Protein AF-A0A945U130-F1 (afdb_monomer_lite)

Secondary structure (DSSP, 8-state):
--SS-S-GGG--TTTTTT--EEEEEEEESSTT--EEEEEEEESS--

Sequence (46 aa):
QLRKEAPEDRQILSVDKGKTLGLTHNLGGRPGECVSFAAIVGSELG

Radius of gyration: 14.22 Å; chains: 1; bounding box: 32×16×36 Å

pLDDT: mean 94.3, std 3.06, range [79.62, 97.62]

Foldseek 3Di:
DQPPPDDPVPDDCVVVVVPFKDKDWDWDDDVPDIDIDIDIDGSDDD

Structure (mmCIF, N/CA/C/O backbone):
data_AF-A0A945U130-F1
#
_entry.id   AF-A0A945U130-F1
#
loop_
_atom_site.group_PDB
_atom_site.id
_atom_site.type_symbol
_atom_site.label_atom_id
_atom_site.label_alt_id
_atom_site.label_comp_id
_atom_site.lab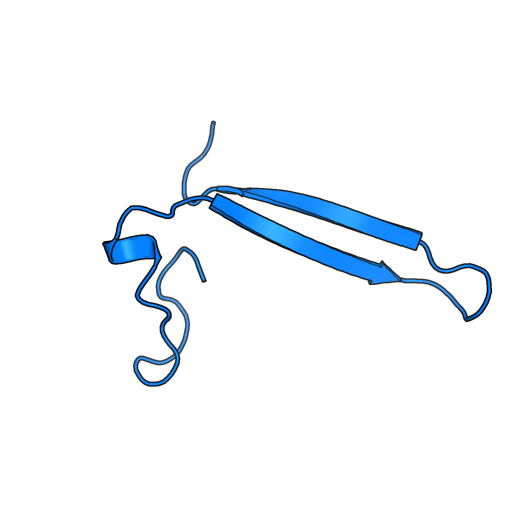el_asym_id
_atom_site.label_entity_id
_atom_site.label_seq_id
_atom_site.pdbx_PDB_ins_code
_atom_site.Cartn_x
_atom_site.Cartn_y
_atom_site.Cartn_z
_atom_site.occupancy
_atom_site.B_iso_or_equiv
_atom_site.auth_seq_id
_atom_site.auth_comp_id
_atom_site.auth_asym_id
_atom_site.auth_atom_id
_atom_site.pdbx_PDB_model_num
ATOM 1 N N . GLN A 1 1 ? -7.475 -0.051 2.218 1.00 87.12 1 GLN A N 1
ATOM 2 C CA . GLN A 1 1 ? -8.037 1.289 2.485 1.00 87.12 1 GLN A CA 1
ATOM 3 C C . GLN A 1 1 ? -7.757 1.616 3.938 1.00 87.12 1 GLN A C 1
ATOM 5 O O . GLN A 1 1 ? -8.043 0.765 4.768 1.00 87.12 1 GLN A O 1
ATOM 10 N N . LEU A 1 2 ? -7.162 2.773 4.236 1.00 94.62 2 LEU A N 1
ATOM 11 C CA . LEU A 1 2 ? -6.717 3.092 5.603 1.00 94.62 2 LEU A CA 1
ATOM 12 C C . LEU A 1 2 ? -7.598 4.130 6.319 1.00 94.62 2 LEU A C 1
ATOM 14 O O . LEU A 1 2 ? -7.532 4.232 7.535 1.00 94.62 2 LEU A O 1
ATOM 18 N N . ARG A 1 3 ? -8.436 4.872 5.578 1.00 92.69 3 ARG A N 1
ATOM 19 C CA . ARG A 1 3 ? -9.186 6.043 6.080 1.00 92.69 3 ARG A CA 1
ATOM 20 C C . ARG A 1 3 ? -10.714 5.929 5.980 1.00 92.69 3 ARG A C 1
ATOM 22 O O . ARG A 1 3 ? -11.404 6.913 6.184 1.00 92.69 3 ARG A O 1
ATOM 29 N N . LYS A 1 4 ? -11.250 4.748 5.642 1.00 92.56 4 LYS A N 1
ATOM 30 C CA . LYS A 1 4 ? -12.703 4.513 5.449 1.00 92.56 4 LYS A CA 1
ATOM 31 C C . LYS A 1 4 ? -13.374 5.421 4.396 1.00 92.56 4 LYS A C 1
ATOM 33 O O . LYS A 1 4 ? -14.571 5.657 4.440 1.00 92.56 4 LYS A O 1
ATOM 38 N N . GLU A 1 5 ? -12.609 5.884 3.410 1.00 94.50 5 GLU A N 1
ATOM 39 C CA . GLU A 1 5 ? -13.107 6.792 2.361 1.00 94.50 5 GLU A CA 1
ATOM 40 C C . GLU A 1 5 ? -13.803 6.083 1.191 1.00 94.50 5 GLU A C 1
ATOM 42 O O . GLU A 1 5 ? -14.416 6.734 0.349 1.00 94.50 5 GLU A O 1
ATOM 47 N N . ALA A 1 6 ? -13.711 4.754 1.093 1.00 95.06 6 ALA A N 1
ATOM 48 C CA . ALA A 1 6 ? -14.495 4.048 0.090 1.00 95.06 6 ALA A CA 1
ATOM 49 C C . ALA A 1 6 ? -15.950 3.869 0.549 1.00 95.06 6 ALA A C 1
ATOM 51 O O . ALA A 1 6 ? -16.202 3.842 1.758 1.00 95.06 6 ALA A O 1
ATOM 52 N N . PRO A 1 7 ? -16.877 3.667 -0.409 1.00 97.00 7 PRO A N 1
ATOM 53 C CA . PRO A 1 7 ? -18.261 3.300 -0.126 1.00 97.00 7 PRO A CA 1
ATOM 54 C C . PRO A 1 7 ? -18.374 2.139 0.865 1.00 97.00 7 PRO A C 1
ATOM 56 O O . PRO A 1 7 ? -17.528 1.239 0.853 1.00 97.00 7 PRO A O 1
ATOM 59 N N . GLU A 1 8 ? -19.411 2.168 1.706 1.00 94.38 8 GLU A N 1
ATOM 60 C CA . GLU A 1 8 ? -19.614 1.212 2.807 1.00 94.38 8 GLU A CA 1
ATOM 61 C C . GLU A 1 8 ? -19.575 -0.247 2.338 1.00 94.38 8 GLU A C 1
ATOM 63 O O . GLU A 1 8 ? -18.913 -1.081 2.953 1.00 94.38 8 GLU A O 1
ATOM 68 N N . ASP A 1 9 ? -20.193 -0.538 1.194 1.00 96.19 9 ASP A N 1
ATOM 69 C CA . ASP A 1 9 ? -20.243 -1.862 0.569 1.00 96.19 9 ASP A CA 1
ATOM 70 C C . ASP A 1 9 ? -18.875 -2.365 0.067 1.00 96.19 9 ASP A C 1
ATOM 72 O O . ASP A 1 9 ? -18.719 -3.543 -0.253 1.00 96.19 9 ASP A O 1
ATOM 76 N N . ARG A 1 10 ? -17.861 -1.491 0.018 1.00 95.38 10 ARG A N 1
ATOM 77 C CA . ARG A 1 10 ? -16.492 -1.799 -0.431 1.00 95.38 10 ARG A CA 1
ATOM 78 C C . ARG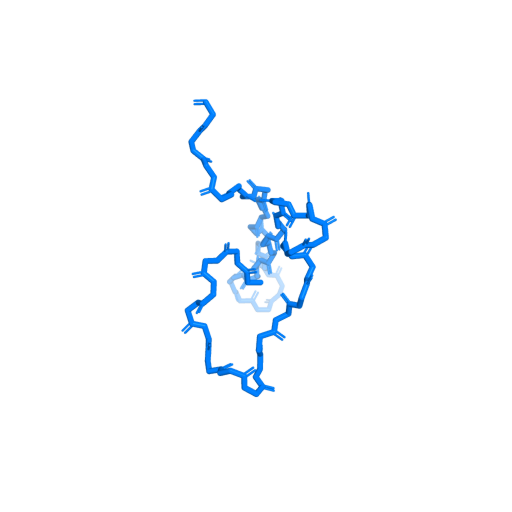 A 1 10 ? -15.422 -1.509 0.618 1.00 95.38 10 ARG A C 1
ATOM 80 O O . ARG A 1 10 ? -14.229 -1.512 0.286 1.00 95.38 10 ARG A O 1
ATOM 87 N N . GLN A 1 11 ? -15.805 -1.226 1.860 1.00 94.38 11 GLN A N 1
ATOM 88 C CA . GLN A 1 11 ? -14.836 -1.038 2.934 1.00 94.38 11 GLN A 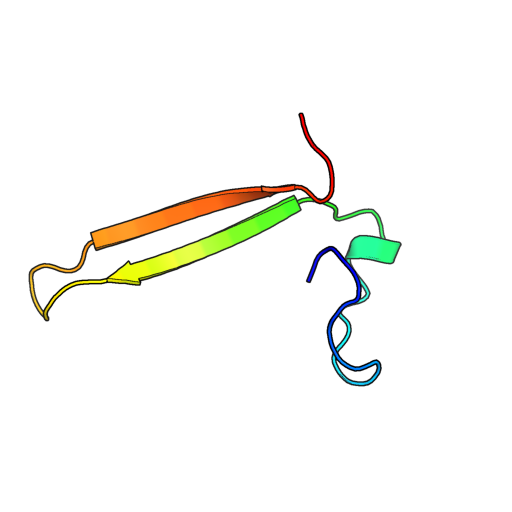CA 1
ATOM 89 C C . GLN A 1 11 ? -14.186 -2.362 3.336 1.00 94.38 11 GLN A C 1
ATOM 91 O O . GLN A 1 11 ? -14.822 -3.409 3.435 1.00 94.38 11 GLN A O 1
ATOM 96 N N . ILE A 1 12 ? -12.883 -2.305 3.608 1.00 92.38 12 ILE A N 1
ATOM 97 C CA . ILE A 1 12 ? -12.126 -3.453 4.108 1.00 92.38 12 ILE A CA 1
ATOM 98 C C . ILE A 1 12 ? -11.991 -3.309 5.624 1.00 92.38 12 ILE A C 1
ATOM 100 O O . ILE A 1 12 ? -11.354 -2.375 6.106 1.00 92.38 12 ILE A O 1
ATOM 104 N N . LEU A 1 13 ? -12.513 -4.282 6.373 1.00 92.19 13 LEU A N 1
ATOM 105 C CA . LEU A 1 13 ? -12.568 -4.278 7.847 1.00 92.19 13 LEU A CA 1
ATOM 106 C C . LEU A 1 13 ? -11.209 -4.518 8.536 1.00 92.19 13 LEU A C 1
ATOM 108 O O . LEU A 1 13 ? -11.139 -4.804 9.729 1.00 92.19 13 LEU A O 1
ATOM 112 N N . SER A 1 14 ? -10.102 -4.494 7.791 1.00 91.62 14 SER A N 1
ATOM 113 C CA . SER A 1 14 ? -8.774 -4.823 8.319 1.00 91.62 14 SER A CA 1
ATOM 114 C C . SER A 1 14 ? -8.253 -3.773 9.298 1.00 91.62 14 SER A C 1
ATOM 116 O O . SER A 1 14 ? -7.564 -4.128 10.252 1.00 91.62 14 SER A O 1
ATOM 118 N N . VAL A 1 15 ? -8.597 -2.503 9.075 1.00 92.00 15 VAL A N 1
ATOM 119 C CA . VAL A 1 15 ? -8.235 -1.390 9.965 1.00 92.00 15 VAL A CA 1
ATOM 1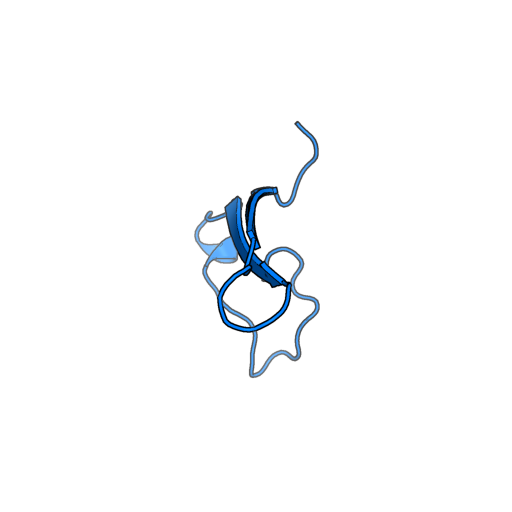20 C C . VAL A 1 15 ? -8.933 -1.493 11.320 1.00 92.00 15 VAL A C 1
ATOM 122 O O . VAL A 1 15 ? -8.278 -1.310 12.339 1.00 92.00 15 VAL A O 1
ATOM 125 N N . ASP A 1 16 ? -10.202 -1.917 11.353 1.00 91.44 16 ASP A N 1
ATOM 126 C CA . ASP A 1 16 ? -10.940 -2.168 12.606 1.00 91.44 16 ASP A CA 1
ATOM 127 C C . ASP A 1 16 ? -10.329 -3.320 13.420 1.00 91.44 16 ASP A C 1
ATOM 129 O O . ASP A 1 16 ? -10.520 -3.423 14.627 1.00 91.44 16 ASP A O 1
ATOM 133 N N . LYS A 1 17 ? -9.549 -4.181 12.755 1.00 93.19 17 LYS A N 1
ATOM 134 C CA . LYS A 1 17 ? -8.787 -5.284 13.354 1.00 93.19 17 LYS A CA 1
ATOM 135 C C . LYS A 1 17 ? -7.326 -4.911 13.648 1.00 93.19 17 LYS A C 1
ATOM 137 O O . LYS A 1 17 ? -6.506 -5.803 13.853 1.00 93.19 17 LYS A O 1
ATOM 142 N N . GLY A 1 18 ? -6.979 -3.621 13.620 1.00 93.38 18 GLY A N 1
ATOM 143 C CA . GLY A 1 18 ? -5.654 -3.105 13.982 1.00 93.38 18 GLY A CA 1
ATOM 144 C C . GLY A 1 18 ? -4.603 -3.110 12.866 1.00 93.38 18 GLY A C 1
ATOM 145 O O . GLY A 1 18 ? -3.442 -2.806 13.129 1.00 93.38 18 GLY A O 1
ATOM 146 N N . LYS A 1 19 ? -4.956 -3.434 11.612 1.00 94.50 19 LYS A N 1
ATOM 147 C CA . LYS A 1 19 ? -4.007 -3.358 10.484 1.00 94.50 19 LYS A CA 1
ATOM 148 C C . LYS A 1 19 ? -3.949 -1.935 9.921 1.00 94.50 19 LYS A C 1
ATOM 150 O O . LYS A 1 19 ? -4.756 -1.585 9.062 1.00 94.50 19 LYS A O 1
ATOM 155 N N . THR A 1 20 ? -2.987 -1.142 10.387 1.00 94.50 20 THR A N 1
ATOM 156 C CA . THR A 1 20 ? -2.833 0.293 10.062 1.00 94.50 20 THR A CA 1
ATOM 157 C C . THR A 1 20 ? -1.800 0.599 8.972 1.00 94.50 20 THR A C 1
ATOM 159 O O . THR A 1 20 ? -1.669 1.750 8.555 1.00 94.50 20 THR A O 1
ATOM 162 N N . LEU A 1 21 ? -1.090 -0.419 8.477 1.00 95.44 21 LEU A N 1
ATOM 163 C CA . LEU A 1 21 ? -0.120 -0.295 7.388 1.00 95.44 21 LEU A CA 1
ATOM 164 C C . LEU A 1 21 ? -0.669 -0.875 6.081 1.00 95.44 21 LEU A C 1
ATOM 166 O O . LEU A 1 21 ? -1.367 -1.893 6.074 1.00 95.44 21 LEU A O 1
ATOM 170 N N . GLY A 1 22 ? -0.316 -0.240 4.967 1.00 94.94 22 GLY A N 1
ATOM 171 C CA . GLY A 1 22 ? -0.596 -0.703 3.613 1.00 94.94 22 GLY A CA 1
ATOM 172 C C . GLY A 1 22 ? 0.660 -0.716 2.746 1.00 94.94 22 GLY A C 1
ATOM 173 O O . GLY A 1 22 ? 1.609 0.018 3.007 1.00 94.94 22 GLY A O 1
ATOM 174 N N . LEU A 1 23 ? 0.644 -1.540 1.700 1.00 96.19 23 LEU A N 1
ATOM 175 C CA . LEU A 1 23 ? 1.652 -1.554 0.642 1.00 96.19 23 LEU A CA 1
ATOM 176 C C . LEU A 1 23 ? 1.042 -0.936 -0.616 1.00 96.19 23 LEU A C 1
ATOM 178 O O . LEU A 1 23 ? -0.041 -1.348 -1.041 1.00 96.19 23 LEU A O 1
ATOM 182 N N . THR A 1 24 ? 1.746 0.008 -1.228 1.00 96.81 24 THR A N 1
ATOM 183 C CA . THR A 1 24 ? 1.513 0.389 -2.621 1.00 96.81 24 THR A CA 1
ATOM 184 C C . THR A 1 24 ? 2.601 -0.231 -3.485 1.00 96.81 24 THR A C 1
ATOM 186 O O . THR A 1 24 ? 3.769 -0.272 -3.100 1.00 96.81 24 THR A O 1
ATOM 189 N N . HIS A 1 25 ? 2.210 -0.747 -4.647 1.00 97.44 25 HIS A N 1
ATOM 190 C CA . HIS A 1 25 ? 3.137 -1.166 -5.689 1.00 97.44 25 HIS A CA 1
ATOM 191 C C . HIS A 1 25 ? 2.556 -0.740 -7.027 1.00 97.44 25 HIS A C 1
ATOM 193 O O . HIS A 1 25 ? 1.475 -1.171 -7.426 1.00 97.44 25 HIS A O 1
ATOM 199 N N . ASN A 1 26 ? 3.257 0.165 -7.686 1.00 96.81 26 ASN A N 1
ATOM 200 C CA . ASN A 1 26 ? 2.861 0.750 -8.947 1.00 96.81 26 ASN A CA 1
ATOM 201 C C . ASN A 1 26 ? 3.951 0.462 -9.973 1.00 96.81 26 ASN A C 1
ATOM 203 O O . ASN A 1 26 ? 5.143 0.525 -9.670 1.00 96.81 26 ASN A O 1
ATOM 207 N N . LEU A 1 27 ? 3.529 0.162 -11.195 1.00 96.06 27 LEU A N 1
ATOM 208 C CA . LEU A 1 27 ? 4.416 0.007 -12.336 1.00 96.06 27 LEU A CA 1
ATOM 209 C C . LEU A 1 27 ? 4.206 1.189 -13.273 1.00 96.06 27 LEU A C 1
ATOM 211 O O . LEU A 1 27 ? 3.070 1.580 -13.539 1.00 96.06 27 LEU A O 1
ATOM 215 N N . GLY A 1 28 ? 5.301 1.747 -13.770 1.00 96.56 28 GLY A N 1
ATOM 216 C CA . GLY A 1 28 ? 5.278 2.814 -14.763 1.00 96.56 28 GLY A CA 1
ATOM 217 C C . GLY A 1 28 ? 6.387 2.626 -15.786 1.00 96.56 28 GLY A C 1
ATOM 218 O O . GLY A 1 28 ? 7.384 1.970 -15.506 1.00 96.56 28 GLY A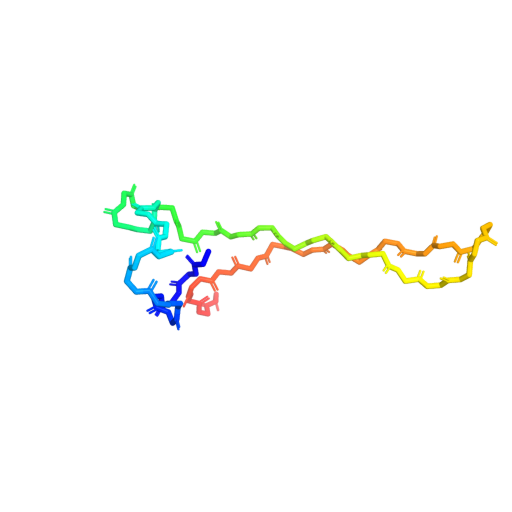 O 1
ATOM 219 N N . GLY A 1 29 ? 6.217 3.208 -16.967 1.00 95.88 29 GLY A N 1
ATOM 220 C CA . GLY A 1 29 ? 7.164 3.080 -18.074 1.00 95.88 29 GLY A CA 1
ATO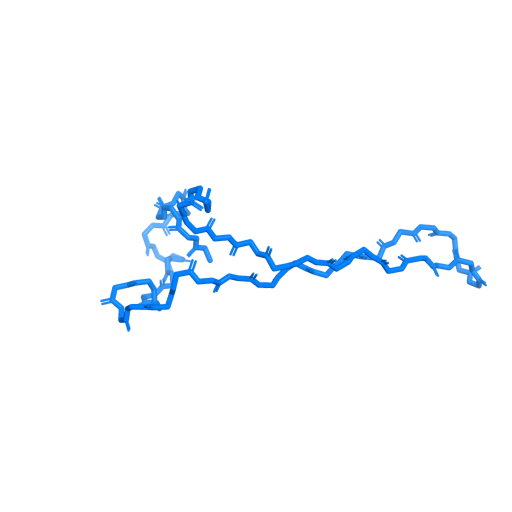M 221 C C . GLY A 1 29 ? 6.605 2.277 -19.245 1.00 95.88 29 GLY A C 1
ATOM 222 O O . GLY A 1 29 ? 5.458 1.826 -19.232 1.00 95.88 29 GLY A O 1
ATOM 223 N N . ARG A 1 30 ? 7.419 2.153 -20.293 1.00 95.56 30 ARG A N 1
ATOM 224 C CA . ARG A 1 30 ? 7.073 1.418 -21.516 1.00 95.56 30 ARG A CA 1
ATOM 225 C C . ARG A 1 30 ? 7.426 -0.065 -21.385 1.00 95.56 30 ARG A C 1
ATOM 227 O O . ARG A 1 30 ? 8.319 -0.402 -20.605 1.00 95.56 30 ARG A O 1
ATOM 234 N N . PRO A 1 31 ? 6.794 -0.952 -22.172 1.00 93.94 31 PRO A N 1
ATOM 235 C CA . PRO A 1 31 ? 7.207 -2.349 -22.246 1.00 93.94 31 PRO A CA 1
ATOM 236 C C . PRO A 1 31 ? 8.725 -2.477 -22.461 1.00 93.94 31 PRO A C 1
ATOM 238 O O . PRO A 1 31 ? 9.281 -1.839 -23.353 1.00 93.94 31 PRO A O 1
ATOM 241 N N . GLY A 1 32 ? 9.391 -3.270 -21.617 1.00 95.12 32 GLY A N 1
ATOM 242 C CA . GLY A 1 32 ? 10.849 -3.459 -21.631 1.00 95.12 32 GLY A CA 1
ATOM 243 C C . GLY A 1 32 ? 11.656 -2.478 -20.770 1.00 95.12 32 GLY A C 1
ATOM 244 O O . GLY A 1 32 ? 12.829 -2.729 -20.526 1.00 95.12 32 GLY A O 1
ATOM 245 N N . GLU A 1 33 ? 11.043 -1.411 -20.255 1.00 95.00 33 GLU A N 1
ATOM 246 C CA . GLU A 1 33 ? 11.692 -0.420 -19.380 1.00 95.00 33 GLU A CA 1
ATOM 247 C C . GLU A 1 33 ? 10.783 -0.005 -18.215 1.00 95.00 33 GLU A C 1
ATOM 249 O O . GLU A 1 33 ? 10.759 1.149 -17.784 1.00 95.00 33 GLU A O 1
ATOM 254 N N . CYS A 1 34 ? 9.974 -0.940 -17.720 1.00 96.12 34 CYS A N 1
ATOM 255 C CA . CYS A 1 34 ? 9.110 -0.660 -16.585 1.00 96.12 34 CYS A CA 1
ATOM 256 C C . CYS A 1 34 ? 9.931 -0.473 -15.304 1.00 96.12 34 CYS A C 1
ATOM 258 O O . CYS A 1 34 ? 10.842 -1.244 -15.003 1.00 96.12 34 CYS A O 1
ATOM 260 N N . VAL A 1 35 ? 9.530 0.509 -14.507 1.00 96.62 35 VAL A N 1
ATOM 261 C CA . VAL A 1 35 ? 10.053 0.786 -13.173 1.00 96.62 35 VAL A CA 1
ATOM 262 C C . VAL A 1 35 ? 8.976 0.464 -12.145 1.00 96.62 35 VAL A C 1
ATOM 264 O O . VAL A 1 35 ? 7.795 0.763 -12.339 1.00 96.62 35 VAL A O 1
ATOM 267 N N . SER A 1 36 ? 9.399 -0.160 -11.046 1.00 96.81 36 SER A N 1
ATOM 268 C CA . SER A 1 36 ? 8.561 -0.403 -9.873 1.00 96.81 36 SER A CA 1
ATOM 269 C C . SER A 1 36 ? 8.704 0.723 -8.861 1.00 96.81 36 SER A C 1
ATOM 271 O O . SER A 1 36 ? 9.811 1.036 -8.431 1.00 96.81 36 SER A O 1
ATOM 273 N N . PHE A 1 37 ? 7.573 1.257 -8.417 1.00 97.12 37 PHE A N 1
ATOM 274 C CA . PHE A 1 37 ? 7.468 2.157 -7.277 1.00 97.12 37 PHE A CA 1
ATOM 275 C C . PHE A 1 37 ? 6.739 1.405 -6.175 1.00 97.12 37 PHE A C 1
ATOM 277 O O . PHE A 1 37 ? 5.575 1.045 -6.345 1.00 97.12 37 PHE A O 1
ATOM 284 N N . ALA A 1 38 ? 7.420 1.130 -5.068 1.00 97.62 38 ALA A N 1
ATOM 285 C CA . ALA A 1 38 ? 6.825 0.447 -3.929 1.00 97.62 38 ALA A CA 1
ATOM 286 C C . ALA A 1 38 ? 7.032 1.265 -2.657 1.00 97.62 38 ALA A C 1
ATOM 288 O O . ALA A 1 38 ? 8.106 1.833 -2.455 1.00 97.62 38 ALA A O 1
ATOM 289 N N . ALA A 1 39 ? 6.010 1.320 -1.807 1.00 97.19 39 ALA A N 1
ATOM 290 C CA . ALA A 1 39 ? 6.080 2.012 -0.528 1.00 97.19 39 ALA A CA 1
ATOM 291 C C . ALA A 1 39 ? 5.203 1.333 0.524 1.00 97.19 39 ALA A C 1
ATOM 293 O O . ALA A 1 39 ? 4.133 0.803 0.219 1.00 97.19 39 ALA A O 1
ATOM 294 N N . ILE A 1 40 ? 5.644 1.405 1.779 1.00 96.31 40 ILE A N 1
ATOM 295 C CA . ILE A 1 40 ? 4.788 1.141 2.935 1.00 96.31 40 ILE A CA 1
ATOM 296 C C . ILE A 1 40 ? 4.212 2.475 3.398 1.00 96.31 40 ILE A C 1
ATOM 298 O O . ILE A 1 40 ? 4.951 3.436 3.596 1.00 96.31 40 ILE A O 1
ATOM 302 N N . VAL A 1 41 ? 2.894 2.531 3.560 1.00 95.50 41 VAL A N 1
ATOM 303 C CA . VAL A 1 41 ? 2.163 3.727 3.990 1.00 95.50 41 VAL A CA 1
ATOM 304 C C . VAL A 1 41 ? 1.370 3.433 5.259 1.00 95.50 41 VAL A C 1
ATOM 306 O O . VAL A 1 41 ? 0.802 2.348 5.401 1.00 95.50 41 VAL A O 1
ATOM 309 N N . GLY A 1 42 ? 1.333 4.396 6.178 1.00 95.06 42 GLY A N 1
ATOM 310 C CA . GLY A 1 42 ? 0.573 4.317 7.427 1.00 95.06 42 GLY A CA 1
ATOM 311 C C . GLY A 1 42 ? -0.691 5.177 7.418 1.00 95.06 42 GLY A C 1
ATOM 312 O O . GLY A 1 42 ? -0.848 6.081 6.594 1.00 95.06 42 GLY A O 1
ATOM 313 N N . SER A 1 43 ? -1.605 4.894 8.348 1.00 93.06 43 SER A N 1
ATOM 314 C CA . SER A 1 43 ? -2.761 5.757 8.641 1.00 93.06 43 SER A CA 1
ATOM 315 C C . SER A 1 43 ? -2.392 7.019 9.435 1.00 93.06 43 SER A C 1
ATOM 317 O O . SER A 1 43 ? -3.160 7.977 9.436 1.00 93.06 43 SER A O 1
ATOM 319 N N . GLU A 1 44 ? -1.216 7.022 10.060 1.00 91.94 44 GLU A N 1
ATOM 320 C CA . GLU A 1 44 ? -0.677 8.059 10.948 1.00 91.94 44 GLU A CA 1
ATOM 321 C C . GLU A 1 44 ? 0.679 8.549 10.405 1.00 91.94 44 GLU A C 1
ATOM 323 O O . GLU A 1 44 ? 1.330 7.842 9.627 1.00 91.94 44 GLU A O 1
ATOM 328 N N . LEU A 1 45 ? 1.111 9.745 10.815 1.00 90.19 45 LEU A N 1
ATOM 329 C CA . LEU A 1 45 ? 2.488 10.201 10.591 1.00 90.19 45 LEU A CA 1
ATOM 330 C C . LEU A 1 45 ? 3.422 9.526 11.609 1.00 90.19 45 LEU A C 1
ATOM 332 O O . LEU A 1 45 ? 3.020 9.305 12.750 1.00 90.19 45 LEU A O 1
ATOM 336 N N . GLY A 1 46 ? 4.631 9.171 11.165 1.00 79.62 46 GLY A N 1
ATOM 337 C CA . GLY A 1 46 ? 5.677 8.581 12.011 1.00 79.62 46 GLY A CA 1
ATOM 338 C C . GLY A 1 46 ? 6.478 9.611 12.790 1.00 79.62 46 GLY A C 1
ATOM 339 O O . GLY A 1 46 ? 6.496 10.788 12.363 1.00 79.62 46 GLY A O 1
#